Protein AF-S7VB89-F1 (afdb_monomer_lite)

Organism: NCBI:txid641524

Radius of gyration: 20.05 Å; chains: 1; bounding box: 31×52×56 Å

InterPro domains:
  IPR023214 HAD superfamily [G3DSA:3.40.50.1000] (1-75)
  IPR036412 HAD-like superfamily [SSF56784] (1-72)

Structure (mmCIF, N/CA/C/O backbone):
data_AF-S7VB89-F1
#
_entry.id   AF-S7VB89-F1
#
loop_
_atom_site.group_PDB
_atom_site.id
_atom_site.type_symbol
_atom_site.label_atom_id
_atom_site.label_alt_id
_atom_site.label_comp_id
_atom_site.label_asym_id
_atom_site.label_entity_id
_atom_site.label_seq_id
_atom_site.pdbx_PDB_ins_code
_atom_site.Cartn_x
_atom_site.Cartn_y
_atom_site.Cartn_z
_atom_site.occupancy
_atom_site.B_iso_or_equiv
_atom_site.auth_seq_id
_atom_site.auth_comp_id
_atom_site.auth_asym_id
_atom_site.auth_atom_id
_atom_site.pdbx_PDB_model_num
ATOM 1 N N . MET A 1 1 ? -5.819 -3.455 1.643 1.00 95.25 1 MET A N 1
ATOM 2 C CA . MET A 1 1 ? -4.815 -2.475 2.103 1.00 95.25 1 MET A CA 1
ATOM 3 C C . MET A 1 1 ? -3.825 -3.182 3.005 1.00 95.25 1 MET A C 1
ATOM 5 O O . MET A 1 1 ? -4.263 -3.979 3.825 1.00 95.25 1 MET A O 1
ATOM 9 N N . TRP A 1 2 ? -2.530 -2.893 2.862 1.00 95.31 2 TRP A N 1
ATOM 10 C CA . TRP A 1 2 ? -1.509 -3.329 3.814 1.00 95.31 2 TRP A CA 1
ATOM 11 C C . TRP A 1 2 ? -0.844 -2.101 4.440 1.00 95.31 2 TRP A C 1
ATOM 13 O O . TRP A 1 2 ? -0.384 -1.221 3.716 1.00 95.31 2 TRP A O 1
ATOM 23 N N . THR A 1 3 ? -0.849 -1.996 5.767 1.00 94.94 3 THR A N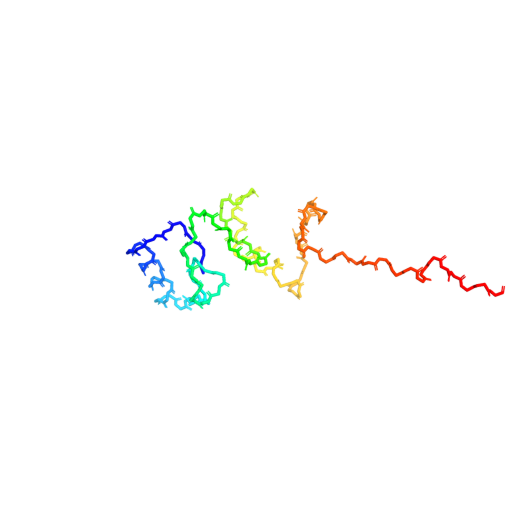 1
ATOM 24 C CA . THR A 1 3 ? -0.241 -0.885 6.501 1.00 94.94 3 THR A CA 1
ATOM 25 C C . THR A 1 3 ? 0.111 -1.290 7.931 1.00 94.94 3 THR A C 1
ATOM 27 O O . THR A 1 3 ? -0.574 -2.099 8.542 1.00 94.94 3 THR A O 1
ATOM 30 N N . TYR A 1 4 ? 1.135 -0.661 8.508 1.00 93.06 4 TYR A N 1
ATOM 31 C CA . TYR A 1 4 ? 1.465 -0.814 9.930 1.00 93.06 4 TYR A CA 1
ATOM 32 C C . TYR A 1 4 ? 0.491 -0.073 10.866 1.00 93.06 4 TYR A C 1
ATOM 34 O O . TYR A 1 4 ? 0.655 -0.119 12.081 1.00 93.06 4 TYR A O 1
ATOM 42 N N . ARG A 1 5 ? -0.465 0.696 10.321 1.00 95.00 5 ARG A N 1
ATOM 43 C CA . ARG A 1 5 ? -1.477 1.399 11.121 1.00 95.00 5 ARG A CA 1
ATOM 44 C C . ARG A 1 5 ? -2.426 0.393 11.763 1.00 95.00 5 ARG A C 1
ATOM 46 O O . ARG A 1 5 ? -2.830 -0.574 11.124 1.00 95.00 5 ARG A O 1
ATOM 53 N N . GLU A 1 6 ? -2.841 0.701 12.983 1.00 93.19 6 GLU A N 1
ATOM 54 C CA . GLU A 1 6 ? -3.793 -0.083 13.770 1.00 93.19 6 GLU A CA 1
ATOM 55 C C . GLU A 1 6 ? -4.781 0.853 14.485 1.00 93.19 6 GLU A C 1
ATOM 57 O O . GLU A 1 6 ? -4.557 2.068 14.564 1.00 93.19 6 GLU A O 1
ATOM 62 N N . GLY A 1 7 ? -5.886 0.294 14.986 1.00 95.12 7 GLY A N 1
ATOM 63 C CA . GLY A 1 7 ? -6.917 1.036 15.717 1.00 95.12 7 GLY A CA 1
ATOM 64 C C . GLY A 1 7 ? -7.471 2.232 14.933 1.00 95.12 7 GLY A C 1
ATOM 65 O O . GLY A 1 7 ? -7.701 2.147 13.727 1.00 95.12 7 GLY A O 1
ATOM 66 N N . SER A 1 8 ? -7.629 3.376 15.603 1.00 97.81 8 SER A N 1
ATOM 67 C CA . SER A 1 8 ? -8.217 4.583 15.002 1.00 97.81 8 SER A CA 1
ATOM 68 C C . SER A 1 8 ? -7.450 5.096 13.780 1.00 97.81 8 SER A C 1
ATOM 70 O O . SER A 1 8 ? -8.055 5.561 12.820 1.00 97.81 8 SER A O 1
ATOM 72 N N . LEU A 1 9 ? -6.120 4.960 13.756 1.00 98.19 9 LEU A N 1
ATOM 73 C CA . LEU A 1 9 ? -5.312 5.382 12.608 1.00 98.19 9 LEU A CA 1
ATOM 74 C C . LEU A 1 9 ? -5.573 4.529 11.366 1.00 98.19 9 LEU A C 1
ATOM 76 O O . LEU A 1 9 ? -5.420 5.021 10.244 1.00 98.19 9 LEU A O 1
ATOM 80 N N . LEU A 1 10 ? -5.905 3.252 11.565 1.00 97.38 10 LEU A N 1
ATOM 81 C CA . LEU A 1 10 ? -6.291 2.350 10.491 1.00 97.38 10 LEU A CA 1
ATOM 82 C C . LEU A 1 10 ? -7.693 2.692 9.988 1.00 97.38 10 LEU A C 1
ATOM 84 O O . LEU A 1 10 ? -7.882 2.840 8.782 1.00 97.38 10 LEU A O 1
ATOM 88 N N . GLU A 1 11 ? -8.643 2.880 10.904 1.00 97.81 11 GLU A N 1
ATOM 89 C CA . GLU A 1 11 ? -10.019 3.280 10.587 1.00 97.81 11 GLU A CA 1
ATOM 90 C C . GLU A 1 11 ? -10.063 4.593 9.797 1.00 97.81 11 GLU A C 1
ATOM 92 O O . GLU A 1 11 ? -10.755 4.685 8.783 1.00 97.81 11 GLU A O 1
ATOM 97 N N . ASP A 1 12 ? -9.276 5.588 10.209 1.00 98.50 12 ASP A N 1
ATOM 98 C CA . ASP A 1 12 ? -9.162 6.876 9.525 1.00 98.50 12 ASP A CA 1
ATOM 99 C C . ASP A 1 12 ? -8.602 6.725 8.107 1.00 98.50 12 ASP A C 1
ATOM 101 O O . ASP A 1 12 ? -9.107 7.347 7.172 1.00 98.50 12 ASP A O 1
ATOM 105 N N . ALA A 1 13 ? -7.590 5.870 7.923 1.00 98.31 13 ALA A N 1
ATOM 106 C CA . ALA A 1 13 ? -7.014 5.600 6.609 1.00 98.31 13 ALA A CA 1
ATOM 107 C C . ALA A 1 13 ? -8.013 4.886 5.681 1.00 98.31 13 ALA A C 1
ATOM 109 O O . ALA A 1 13 ? -8.171 5.283 4.526 1.00 98.31 13 ALA A O 1
ATOM 110 N N . VAL A 1 14 ? -8.724 3.871 6.187 1.00 98.06 14 VAL A N 1
ATOM 111 C CA . VAL A 1 14 ? -9.770 3.162 5.429 1.00 98.06 14 VAL A CA 1
ATOM 112 C C . VAL A 1 14 ? -10.898 4.116 5.044 1.00 98.06 14 VAL A C 1
ATOM 114 O O . VAL A 1 14 ? -11.338 4.114 3.890 1.00 98.06 14 VAL A O 1
ATOM 117 N N . ARG A 1 15 ? -11.350 4.954 5.984 1.00 98.56 15 ARG A N 1
ATOM 118 C CA . ARG A 1 15 ? -12.418 5.929 5.754 1.00 98.56 15 ARG A CA 1
ATOM 119 C C . ARG A 1 15 ? -12.020 6.954 4.701 1.00 98.56 15 ARG A C 1
ATOM 121 O O . ARG A 1 15 ? -12.773 7.141 3.753 1.00 98.56 15 ARG A O 1
ATOM 128 N N . PHE A 1 16 ? -10.821 7.527 4.803 1.00 98.50 16 PHE A N 1
ATOM 129 C CA . PHE A 1 16 ? -10.297 8.455 3.801 1.00 98.50 16 PHE A CA 1
ATOM 130 C C . PHE A 1 16 ? -10.296 7.838 2.394 1.00 98.50 16 PHE A C 1
ATOM 132 O O . PHE A 1 16 ? -10.777 8.459 1.448 1.00 98.50 16 PHE A O 1
ATOM 139 N N . CYS A 1 17 ? -9.800 6.606 2.239 1.00 98.44 17 CYS A N 1
ATOM 140 C CA . CYS A 1 17 ? -9.829 5.917 0.946 1.00 98.44 17 CYS A CA 1
ATOM 141 C C . CYS A 1 17 ? -11.263 5.705 0.446 1.00 98.44 17 CYS A C 1
ATOM 143 O O . CYS A 1 17 ? -11.551 5.986 -0.716 1.00 98.44 17 CYS A O 1
ATOM 145 N N . THR A 1 18 ? -12.167 5.282 1.330 1.00 98.25 18 THR A N 1
ATOM 146 C CA . THR A 1 18 ? -13.572 5.015 0.991 1.00 98.25 18 THR A CA 1
ATOM 147 C C . THR A 1 18 ? -14.301 6.282 0.540 1.00 98.25 18 THR A C 1
ATOM 149 O O . THR A 1 18 ? -14.984 6.263 -0.481 1.00 98.25 18 THR A O 1
ATOM 152 N N . GLU A 1 19 ? -14.110 7.402 1.241 1.00 98.44 19 GLU A N 1
ATOM 153 C CA . GLU A 1 19 ? -14.665 8.719 0.882 1.00 98.44 19 GLU A CA 1
ATOM 154 C C . GLU A 1 19 ? -14.159 9.218 -0.481 1.00 98.44 19 GLU A C 1
ATOM 156 O O . GLU A 1 19 ? -14.855 9.963 -1.167 1.00 98.44 19 GLU A O 1
ATOM 161 N N . ASN A 1 20 ? -12.978 8.759 -0.906 1.00 98.38 20 ASN A N 1
ATOM 162 C CA . ASN A 1 20 ? -12.392 9.039 -2.217 1.00 98.38 20 ASN A CA 1
ATOM 163 C C . ASN A 1 20 ? -12.677 7.936 -3.258 1.00 98.38 20 ASN A C 1
ATOM 165 O O . ASN A 1 20 ? -12.041 7.896 -4.310 1.00 98.38 20 ASN A O 1
ATOM 169 N N . GLY A 1 21 ? -13.630 7.037 -2.989 1.00 98.31 21 GLY A N 1
ATOM 170 C CA . GLY A 1 21 ? -14.080 6.013 -3.937 1.00 98.31 21 GLY A CA 1
ATOM 171 C C . GLY A 1 21 ? -13.187 4.772 -4.032 1.00 98.31 21 GLY A C 1
ATOM 172 O O . GLY A 1 21 ? -13.341 3.987 -4.965 1.00 98.31 21 GLY A O 1
ATOM 173 N N . VAL A 1 22 ? -12.266 4.568 -3.086 1.00 97.88 22 VAL A N 1
ATOM 174 C CA . VAL A 1 22 ? -11.378 3.400 -3.032 1.00 97.88 22 VAL A CA 1
ATOM 175 C C . VAL A 1 22 ? -11.774 2.491 -1.873 1.00 97.88 22 VAL A C 1
ATOM 177 O O . VAL A 1 22 ? -11.556 2.810 -0.706 1.00 97.88 22 VAL A O 1
ATOM 180 N N . THR A 1 23 ? -12.308 1.315 -2.198 1.00 97.62 23 THR A N 1
ATOM 181 C CA . THR A 1 23 ? -12.654 0.267 -1.228 1.00 97.62 23 THR A CA 1
ATOM 182 C C . THR A 1 23 ? -11.723 -0.931 -1.368 1.00 97.62 23 THR A C 1
ATOM 184 O O . THR A 1 23 ? -11.424 -1.362 -2.482 1.00 97.62 23 THR A O 1
ATOM 187 N N . PHE A 1 24 ? -11.283 -1.501 -0.247 1.00 97.38 24 PHE A N 1
ATOM 188 C CA . PHE A 1 24 ? -10.363 -2.638 -0.238 1.00 97.38 24 PHE A CA 1
ATOM 189 C C . PHE A 1 24 ? -11.093 -3.959 -0.000 1.00 97.38 24 PHE A C 1
ATOM 191 O O . PHE A 1 24 ? -12.023 -4.012 0.794 1.00 97.38 24 PHE A O 1
ATOM 198 N N . PHE A 1 25 ? -10.609 -5.032 -0.635 1.00 97.38 25 PHE A N 1
ATOM 199 C CA . PHE A 1 25 ? -11.094 -6.395 -0.398 1.00 97.38 25 PHE A CA 1
ATOM 200 C C . PHE A 1 25 ? -10.907 -6.830 1.063 1.00 97.38 25 PHE A C 1
ATOM 202 O O . PHE A 1 25 ? -11.851 -7.287 1.690 1.00 97.38 25 PHE A O 1
ATOM 209 N N . ALA A 1 26 ? -9.703 -6.636 1.607 1.00 96.19 26 ALA A N 1
ATOM 210 C CA . ALA A 1 26 ? -9.359 -6.888 3.004 1.00 96.19 26 ALA A CA 1
ATOM 211 C C . ALA A 1 26 ? -8.331 -5.846 3.491 1.00 96.19 26 ALA A C 1
ATOM 213 O O . ALA A 1 26 ? -7.660 -5.192 2.675 1.00 96.19 26 ALA A O 1
ATOM 214 N N . VAL A 1 27 ? -8.210 -5.654 4.807 1.00 95.56 27 VAL A N 1
ATOM 215 C CA . VAL A 1 27 ? -7.321 -4.659 5.433 1.00 95.56 27 VAL A CA 1
ATOM 216 C C . VAL A 1 27 ? -6.453 -5.350 6.478 1.00 95.56 27 VAL A C 1
ATOM 218 O O . VAL A 1 27 ? -6.984 -5.867 7.447 1.00 95.56 27 VAL A O 1
ATOM 221 N N . ASN A 1 28 ? -5.130 -5.351 6.281 1.00 93.81 28 ASN A N 1
ATOM 222 C CA . ASN A 1 28 ? -4.167 -6.077 7.126 1.00 93.81 28 ASN A CA 1
ATOM 223 C C . ASN A 1 28 ? -4.500 -7.575 7.297 1.00 93.81 28 ASN A C 1
ATOM 225 O O . ASN A 1 28 ? -4.137 -8.198 8.288 1.00 93.81 28 ASN A O 1
ATOM 229 N N . GLU A 1 29 ? -5.157 -8.143 6.289 1.00 93.19 29 GLU A N 1
ATOM 230 C CA . GLU A 1 29 ? -5.618 -9.525 6.223 1.00 93.19 29 GLU A CA 1
ATOM 231 C C . GLU A 1 29 ? -5.416 -10.037 4.789 1.00 93.19 29 GLU A C 1
ATOM 233 O O . GLU A 1 29 ? -5.515 -9.279 3.817 1.00 93.19 29 GLU A O 1
ATOM 238 N N . SER A 1 30 ? -5.131 -11.327 4.650 1.00 92.25 30 SER A N 1
ATOM 239 C CA . SER A 1 30 ? -4.975 -12.030 3.372 1.00 92.25 30 SER A CA 1
ATOM 240 C C . SER A 1 30 ? -6.332 -12.328 2.725 1.00 92.25 30 SER A C 1
ATOM 242 O O . SER A 1 30 ? -6.427 -12.463 1.507 1.00 92.25 30 SER A O 1
ATOM 244 N N . TYR A 1 31 ? -7.390 -12.427 3.533 1.00 93.38 31 TYR A N 1
ATOM 245 C CA . TYR A 1 31 ? -8.783 -12.582 3.118 1.00 93.38 31 TYR A CA 1
ATOM 246 C C . TYR A 1 31 ? -9.713 -11.984 4.190 1.00 93.38 31 TYR A C 1
ATOM 248 O O . TYR A 1 31 ? -9.307 -11.923 5.346 1.00 93.38 31 TYR A O 1
ATOM 256 N N . PRO A 1 32 ? -10.948 -11.565 3.849 1.00 94.69 32 PRO A N 1
ATOM 257 C CA . PRO A 1 32 ? -11.856 -10.937 4.804 1.00 94.69 32 PRO A CA 1
ATOM 258 C C . PRO A 1 32 ? -12.159 -11.850 5.993 1.00 94.69 32 PRO A C 1
ATOM 260 O O . PRO A 1 32 ? -12.656 -12.964 5.808 1.00 94.69 32 PRO A O 1
ATOM 263 N N . GLY A 1 33 ? -11.895 -11.367 7.205 1.00 90.00 33 GLY A N 1
ATOM 264 C CA . GLY A 1 33 ? -12.127 -12.117 8.437 1.00 90.00 33 GLY A CA 1
ATOM 265 C C . GLY A 1 33 ? -11.034 -13.140 8.754 1.00 90.00 33 GLY A C 1
ATOM 266 O O . GLY A 1 33 ? -11.299 -14.104 9.475 1.00 90.00 33 GLY A O 1
ATOM 267 N N . GLU A 1 34 ? -9.822 -12.975 8.211 1.00 89.69 34 GLU A N 1
ATOM 268 C CA . GLU A 1 34 ? -8.655 -13.747 8.652 1.00 89.69 34 GLU A CA 1
ATOM 269 C C . GLU A 1 34 ? -8.425 -13.525 10.157 1.00 89.69 34 GLU A C 1
ATOM 271 O O . GLU A 1 34 ? -8.314 -12.394 10.625 1.00 89.69 34 GLU A O 1
ATOM 276 N N . ASN A 1 35 ? -8.359 -14.614 10.937 1.00 81.25 35 ASN A N 1
ATOM 277 C CA . ASN A 1 35 ? -8.046 -14.507 12.359 1.00 81.25 35 ASN A CA 1
ATOM 278 C C . ASN A 1 35 ? -6.569 -14.113 12.524 1.00 81.25 35 ASN A C 1
ATOM 280 O O . ASN A 1 35 ? -5.667 -14.859 12.136 1.00 81.25 35 ASN A O 1
ATOM 284 N N . ASN A 1 36 ? -6.345 -12.949 13.130 1.00 69.38 36 ASN A N 1
ATOM 285 C CA . ASN A 1 36 ? -5.030 -12.360 13.351 1.00 69.38 36 ASN A CA 1
ATOM 286 C C . ASN A 1 36 ? -4.437 -12.661 14.742 1.00 69.38 36 ASN A C 1
ATOM 288 O O . ASN A 1 36 ? -3.442 -12.047 15.115 1.00 69.38 36 ASN A O 1
ATOM 292 N N . GLU A 1 37 ? -4.968 -13.638 15.490 1.00 69.81 37 GLU A N 1
ATOM 293 C CA . GLU A 1 37 ? -4.439 -14.136 16.783 1.00 69.81 37 GLU A CA 1
ATOM 294 C C . GLU A 1 37 ? -3.073 -14.862 16.683 1.00 69.81 37 GLU A C 1
ATOM 296 O O . GLU A 1 37 ? -2.735 -15.741 17.476 1.00 69.81 37 GLU A O 1
ATOM 301 N N . SER A 1 38 ? -2.255 -14.518 15.694 1.00 65.00 38 SER A N 1
ATOM 302 C CA . SER A 1 38 ? -0.906 -15.047 15.541 1.00 65.00 38 SER A CA 1
ATOM 303 C C . SER A 1 38 ? 0.043 -14.356 16.520 1.00 65.00 38 SER A C 1
ATOM 305 O O . SER A 1 38 ? 0.227 -13.145 16.460 1.00 65.00 38 SER A O 1
ATOM 307 N N . GLU A 1 39 ? 0.724 -15.138 17.361 1.00 65.94 39 GLU A N 1
ATOM 308 C CA . GLU A 1 39 ? 1.796 -14.665 18.259 1.00 65.94 39 GLU A CA 1
ATOM 309 C C . GLU A 1 39 ? 3.008 -14.095 17.487 1.00 65.94 39 GLU A C 1
ATOM 311 O O . GLU A 1 39 ? 3.849 -13.391 18.046 1.00 65.94 39 GLU A O 1
ATOM 316 N N . TYR A 1 40 ? 3.088 -14.362 16.179 1.00 64.94 40 TYR A N 1
ATOM 317 C CA . TYR A 1 40 ? 4.184 -13.936 15.314 1.00 64.94 40 TYR A CA 1
ATOM 318 C C . TYR A 1 40 ? 3.728 -12.960 14.222 1.00 64.94 40 TYR A C 1
ATOM 320 O O . TYR A 1 40 ? 2.647 -13.141 13.648 1.00 64.94 40 TYR A O 1
ATOM 328 N N . PRO A 1 41 ? 4.571 -11.974 13.854 1.00 67.94 41 PRO A N 1
ATOM 329 C CA . PRO A 1 41 ? 4.305 -11.111 12.713 1.00 67.94 41 PRO A CA 1
ATOM 330 C C . PRO A 1 41 ? 4.247 -11.951 11.433 1.00 67.94 41 PRO A C 1
ATOM 332 O O . PRO A 1 41 ? 5.193 -12.668 11.098 1.00 67.94 41 PRO A O 1
ATOM 335 N N . ARG A 1 42 ? 3.128 -11.858 10.710 1.00 83.31 42 ARG A N 1
ATOM 336 C CA . ARG A 1 42 ? 2.897 -12.585 9.456 1.00 83.31 42 ARG A CA 1
ATOM 337 C C . ARG A 1 42 ? 2.910 -11.629 8.269 1.00 83.31 42 ARG A C 1
ATOM 339 O O . ARG A 1 42 ? 2.375 -10.527 8.333 1.00 83.31 42 ARG A O 1
ATOM 3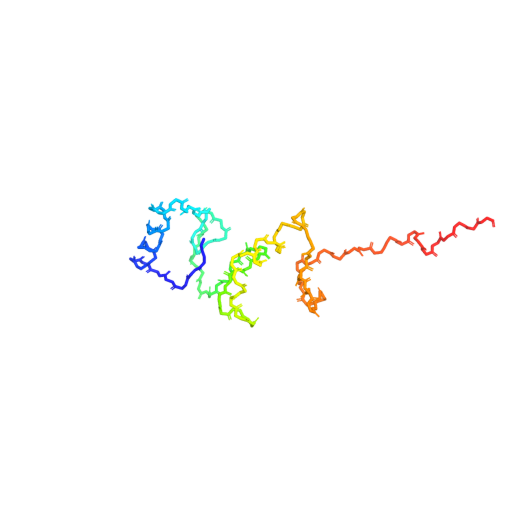46 N N . LYS A 1 43 ? 3.522 -12.061 7.168 1.00 88.94 43 LYS A N 1
ATOM 347 C CA . LYS A 1 43 ? 3.419 -11.381 5.873 1.00 88.94 43 LYS A CA 1
ATOM 348 C C . LYS A 1 43 ? 2.108 -11.799 5.205 1.00 88.94 43 LYS A C 1
ATOM 350 O O . LYS A 1 43 ? 1.764 -12.978 5.251 1.00 88.94 43 LYS A O 1
ATOM 355 N N . LEU A 1 44 ? 1.411 -10.857 4.569 1.00 91.00 44 LEU A N 1
ATOM 356 C CA . LEU A 1 44 ? 0.184 -11.158 3.827 1.00 91.00 44 LEU A CA 1
ATOM 357 C C . LEU A 1 44 ? 0.457 -12.104 2.655 1.00 91.00 44 LEU A C 1
ATOM 359 O O . LEU A 1 44 ? 1.488 -11.996 1.984 1.00 91.00 44 LEU A O 1
ATOM 363 N N . ASN A 1 45 ? -0.491 -13.000 2.390 1.00 91.88 45 ASN A N 1
ATOM 364 C CA . ASN A 1 45 ? -0.447 -13.872 1.224 1.00 91.88 45 ASN A CA 1
ATOM 365 C C . ASN A 1 45 ? -1.078 -13.168 0.012 1.00 91.88 45 ASN A C 1
ATOM 367 O O . ASN A 1 45 ? -2.284 -13.252 -0.199 1.00 91.88 45 ASN A O 1
ATOM 371 N N . VAL A 1 46 ? -0.261 -12.440 -0.752 1.00 91.44 46 VAL A N 1
ATOM 372 C CA . VAL A 1 46 ? -0.666 -11.701 -1.960 1.00 91.44 46 VAL A CA 1
ATOM 373 C C . VAL A 1 46 ? 0.335 -11.932 -3.091 1.00 91.44 46 VAL A C 1
ATOM 375 O O . VAL A 1 46 ? 1.516 -12.184 -2.836 1.00 91.44 46 VAL A O 1
ATOM 378 N N . ASP A 1 47 ? -0.112 -11.794 -4.339 1.00 89.81 47 ASP A N 1
ATOM 379 C CA . ASP A 1 47 ? 0.755 -11.962 -5.511 1.00 89.81 47 ASP A CA 1
ATOM 380 C C . ASP A 1 47 ? 1.782 -10.828 -5.649 1.00 89.81 47 ASP A C 1
ATOM 382 O O . ASP A 1 47 ? 2.936 -11.066 -6.011 1.00 89.81 47 ASP A O 1
ATOM 386 N N . VAL A 1 48 ? 1.372 -9.590 -5.341 1.00 90.50 48 VAL A N 1
ATOM 387 C C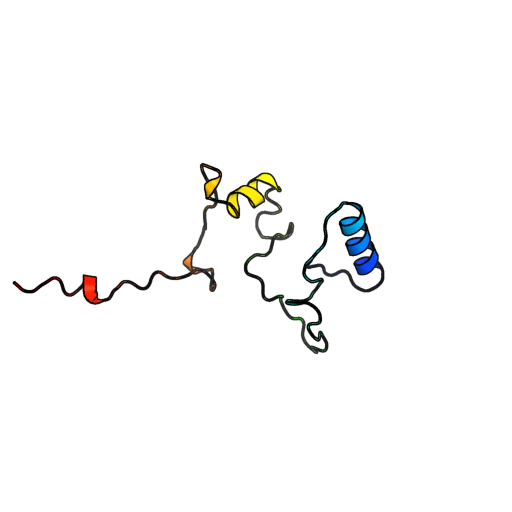A . VAL A 1 48 ? 2.185 -8.379 -5.528 1.00 90.50 48 VAL A CA 1
ATOM 388 C C . VAL A 1 48 ? 2.061 -7.435 -4.332 1.00 90.50 48 VAL A C 1
ATOM 390 O O . VAL A 1 48 ? 0.973 -7.203 -3.810 1.00 90.50 48 VAL A O 1
ATOM 393 N N . PHE A 1 49 ? 3.191 -6.841 -3.939 1.00 92.62 49 PHE A N 1
ATOM 394 C CA . PHE A 1 49 ? 3.261 -5.726 -2.992 1.00 92.62 49 PHE A CA 1
ATOM 395 C C . PHE A 1 49 ? 3.601 -4.431 -3.739 1.00 92.62 49 PHE A C 1
ATOM 397 O O . PHE A 1 49 ? 4.669 -4.333 -4.344 1.00 92.62 49 PHE A O 1
ATOM 404 N N . ILE A 1 50 ? 2.716 -3.435 -3.664 1.00 93.62 50 ILE A N 1
ATOM 405 C CA . ILE A 1 50 ? 2.964 -2.069 -4.149 1.00 93.62 50 ILE A CA 1
ATOM 406 C C . ILE A 1 50 ? 3.254 -1.208 -2.917 1.00 93.62 50 ILE A C 1
ATOM 408 O O . ILE A 1 50 ? 2.346 -0.934 -2.136 1.00 93.62 50 ILE A O 1
ATOM 412 N N . ASP A 1 51 ? 4.518 -0.833 -2.723 1.00 93.56 51 ASP A N 1
ATOM 413 C CA . ASP A 1 51 ? 5.006 -0.156 -1.516 1.00 93.56 51 ASP A CA 1
ATOM 414 C C . ASP A 1 51 ? 6.105 0.848 -1.897 1.00 93.56 51 ASP A C 1
ATOM 416 O O . ASP A 1 51 ? 6.993 0.532 -2.697 1.00 93.56 51 ASP A O 1
ATOM 420 N N . ASP A 1 52 ? 6.045 2.061 -1.350 1.00 92.56 52 ASP A N 1
ATOM 421 C CA . ASP A 1 52 ? 7.011 3.130 -1.609 1.00 92.56 52 ASP A CA 1
ATOM 422 C C . ASP A 1 52 ? 8.374 2.888 -0.949 1.00 92.56 52 ASP A C 1
ATOM 424 O O . ASP A 1 52 ? 9.372 3.489 -1.352 1.00 92.56 52 ASP A O 1
ATOM 428 N N . ARG A 1 53 ? 8.437 1.968 0.018 1.00 92.00 53 ARG A N 1
ATOM 429 C CA . ARG A 1 53 ? 9.659 1.542 0.709 1.00 92.00 53 ARG A CA 1
ATOM 430 C C . ARG A 1 53 ? 10.350 0.346 0.062 1.00 92.00 53 ARG A C 1
ATOM 432 O O . ARG A 1 53 ? 11.379 -0.104 0.571 1.00 92.00 53 ARG A O 1
ATOM 439 N N . ASN A 1 54 ? 9.824 -0.180 -1.044 1.00 90.38 54 ASN A N 1
ATOM 440 C CA . ASN A 1 54 ? 10.519 -1.210 -1.812 1.00 90.38 54 ASN A CA 1
ATOM 441 C C . ASN A 1 54 ? 11.884 -0.702 -2.311 1.00 90.38 54 ASN A C 1
ATOM 443 O O . ASN A 1 54 ? 12.084 0.492 -2.543 1.00 90.38 54 ASN A O 1
ATOM 447 N N . ILE A 1 55 ? 12.844 -1.616 -2.505 1.00 86.31 55 ILE A N 1
ATOM 448 C CA . ILE A 1 55 ? 14.162 -1.271 -3.062 1.00 86.31 55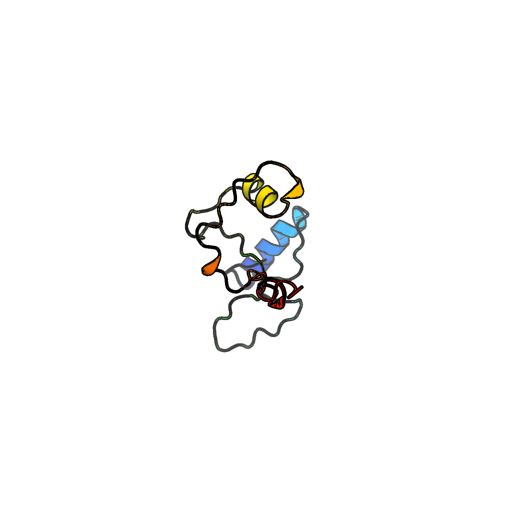 ILE A CA 1
ATOM 449 C C . ILE A 1 55 ? 13.962 -0.632 -4.442 1.00 86.31 55 ILE A C 1
ATOM 451 O O . ILE A 1 55 ? 13.432 -1.266 -5.350 1.00 86.31 55 ILE A O 1
ATOM 455 N N . GLY A 1 56 ? 14.418 0.614 -4.597 1.00 85.56 56 GLY A N 1
ATOM 456 C CA . GLY A 1 56 ? 14.192 1.425 -5.800 1.00 85.56 56 GLY A CA 1
ATOM 457 C C . GLY A 1 56 ? 13.107 2.498 -5.652 1.00 85.56 56 GLY A C 1
ATOM 458 O O . GLY A 1 56 ? 12.992 3.338 -6.538 1.00 85.56 56 GLY A O 1
ATOM 459 N N . GLY A 1 57 ? 12.384 2.525 -4.528 1.00 89.00 57 GLY A N 1
ATOM 460 C CA . GLY A 1 57 ? 11.352 3.517 -4.228 1.00 89.00 57 GLY A CA 1
ATOM 461 C C . GLY A 1 57 ? 10.052 3.314 -5.010 1.00 89.00 57 GLY A C 1
ATOM 462 O O . GLY A 1 57 ? 9.879 2.339 -5.745 1.00 89.00 57 GLY A O 1
ATOM 463 N N . PHE A 1 58 ? 9.121 4.259 -4.856 1.00 91.19 58 PHE A N 1
ATOM 464 C CA . PHE A 1 58 ? 7.860 4.250 -5.595 1.00 91.19 58 PHE A CA 1
ATOM 465 C C . PHE A 1 58 ? 8.051 4.700 -7.048 1.00 91.19 58 PHE A C 1
ATOM 467 O O . PHE A 1 58 ? 8.457 5.829 -7.314 1.00 91.19 58 PHE A O 1
ATOM 474 N N . LEU A 1 59 ? 7.690 3.834 -7.993 1.00 87.44 59 LEU A N 1
ATOM 475 C CA . LEU A 1 59 ? 7.859 4.064 -9.435 1.00 87.44 59 LEU A CA 1
ATOM 476 C C . LEU A 1 59 ? 6.793 4.988 -10.058 1.00 87.44 59 LEU A C 1
ATOM 478 O O . LEU A 1 59 ? 6.875 5.299 -11.247 1.00 87.44 59 LEU A O 1
ATOM 482 N N . GLY A 1 60 ? 5.788 5.402 -9.280 1.00 90.00 60 GLY A N 1
ATOM 483 C CA . GLY A 1 60 ? 4.619 6.133 -9.768 1.00 90.00 60 GLY A CA 1
ATOM 484 C C . GLY A 1 60 ? 3.505 5.215 -10.288 1.00 90.00 60 GLY A C 1
ATOM 485 O O . GLY A 1 60 ? 3.748 4.094 -10.735 1.00 90.00 60 GLY A O 1
ATOM 486 N N . TRP A 1 61 ? 2.261 5.700 -10.225 1.00 89.56 61 TRP A N 1
ATOM 487 C CA . TRP A 1 61 ? 1.072 4.906 -10.563 1.00 89.56 61 TRP A CA 1
ATOM 488 C C . TRP A 1 61 ? 0.994 4.487 -12.033 1.00 89.56 61 TRP A C 1
ATOM 490 O O . TRP A 1 61 ? 0.539 3.383 -12.305 1.00 89.56 61 TRP A O 1
ATOM 500 N N . GLU A 1 62 ? 1.462 5.319 -12.967 1.00 87.75 62 GLU A N 1
ATOM 501 C CA . GLU A 1 62 ? 1.487 4.986 -14.400 1.00 87.75 62 GLU A CA 1
ATOM 502 C C . GLU A 1 62 ? 2.354 3.750 -14.670 1.00 87.75 62 GLU A C 1
ATOM 504 O O . GLU A 1 62 ? 1.885 2.773 -15.255 1.00 87.75 62 GLU A O 1
ATOM 509 N N . SER A 1 63 ? 3.588 3.754 -14.157 1.00 85.38 63 SER A N 1
ATOM 510 C CA . SER A 1 63 ? 4.508 2.621 -14.258 1.00 85.38 63 SER A CA 1
ATOM 511 C C . SER A 1 63 ? 3.910 1.368 -13.618 1.00 85.38 63 SER A C 1
ATOM 513 O O . SER A 1 63 ? 3.951 0.290 -14.203 1.00 85.38 63 SER A O 1
ATOM 515 N N . VAL A 1 64 ? 3.318 1.498 -12.422 1.00 88.12 64 VAL A N 1
ATOM 516 C CA . VAL A 1 64 ? 2.646 0.382 -11.732 1.00 88.12 64 VAL A CA 1
ATOM 517 C C . VAL A 1 64 ? 1.502 -0.186 -12.567 1.00 88.12 64 VAL A C 1
ATOM 519 O O . VAL A 1 64 ? 1.400 -1.402 -12.706 1.00 88.12 64 VAL A O 1
ATOM 522 N N . TRP A 1 65 ? 0.676 0.672 -13.162 1.00 87.88 65 TRP A N 1
ATOM 523 C CA . TRP A 1 65 ? -0.442 0.259 -14.003 1.00 87.88 65 TRP A CA 1
ATOM 524 C C . TRP A 1 65 ? 0.017 -0.545 -15.223 1.00 87.88 65 TRP A C 1
ATOM 526 O O . TRP A 1 65 ? -0.502 -1.637 -15.453 1.00 87.88 65 TRP A O 1
ATOM 536 N N . GLN A 1 66 ? 1.019 -0.047 -15.953 1.00 83.12 66 GLN A N 1
ATOM 537 C CA . GLN A 1 66 ? 1.591 -0.723 -17.124 1.00 83.12 66 GLN A CA 1
ATOM 538 C C . GLN A 1 66 ? 2.230 -2.072 -16.766 1.00 83.12 66 GLN A C 1
ATOM 540 O O . GLN A 1 66 ? 2.120 -3.028 -17.527 1.00 83.12 66 GLN A O 1
ATOM 545 N N . MET A 1 67 ? 2.869 -2.178 -15.593 1.00 81.00 67 MET A N 1
ATOM 546 C CA . MET A 1 67 ? 3.444 -3.445 -15.121 1.00 81.00 67 MET A CA 1
ATOM 547 C C . MET A 1 67 ? 2.382 -4.513 -14.844 1.00 81.00 67 MET A C 1
ATOM 549 O O . MET A 1 67 ? 2.655 -5.697 -15.028 1.00 81.00 67 MET A O 1
ATOM 553 N N . LEU A 1 68 ? 1.195 -4.106 -14.391 1.00 84.38 68 LEU A N 1
ATOM 554 C CA . LEU A 1 68 ? 0.086 -5.015 -14.099 1.00 84.38 68 LEU A CA 1
ATOM 555 C C . LEU A 1 68 ? -0.770 -5.340 -15.338 1.00 84.38 68 LEU A C 1
ATOM 557 O O . LEU A 1 68 ? -1.432 -6.373 -15.335 1.00 84.38 68 LEU A O 1
ATOM 561 N N . HIS A 1 69 ? -0.734 -4.496 -16.378 1.00 81.75 69 HIS A N 1
ATOM 562 C CA . HIS A 1 69 ? -1.555 -4.605 -17.595 1.00 81.75 69 HIS A CA 1
ATOM 563 C C . HIS A 1 69 ? -0.681 -4.574 -18.866 1.00 81.75 69 HIS A C 1
ATOM 565 O O . HIS A 1 69 ? -0.629 -3.557 -19.569 1.00 81.75 69 HIS A O 1
ATOM 571 N N . PRO A 1 70 ? 0.037 -5.671 -19.173 1.00 64.38 70 PRO A N 1
ATOM 572 C CA . PRO A 1 70 ? 1.001 -5.729 -20.276 1.00 64.38 70 PRO A CA 1
ATOM 573 C C . PRO A 1 70 ? 0.371 -5.561 -21.669 1.00 64.38 70 PRO A C 1
ATOM 575 O O . PRO A 1 70 ? 1.066 -5.235 -22.626 1.00 64.38 70 PRO A O 1
ATOM 578 N N . GLU A 1 71 ? -0.943 -5.735 -21.805 1.00 69.06 71 GLU A N 1
ATOM 579 C CA . GLU A 1 71 ? -1.705 -5.446 -23.024 1.00 69.06 71 GLU A CA 1
ATOM 580 C C . GLU A 1 71 ? -1.726 -3.953 -23.428 1.00 69.06 71 GLU A C 1
ATOM 582 O O . GLU A 1 71 ? -2.160 -3.629 -24.533 1.00 69.06 71 GLU A O 1
ATOM 587 N N . GLY A 1 72 ? -1.255 -3.043 -22.563 1.00 58.34 72 GLY A N 1
ATOM 588 C CA . GLY A 1 72 ? -1.298 -1.588 -22.757 1.00 58.34 72 GLY A CA 1
ATOM 589 C C . GLY A 1 72 ? -0.170 -0.945 -23.584 1.00 58.34 72 GLY A C 1
ATOM 590 O O . GLY A 1 72 ? -0.227 0.266 -23.793 1.00 58.34 72 GLY A O 1
ATOM 591 N N . GLY A 1 73 ? 0.836 -1.690 -24.060 1.00 64.19 73 GLY A N 1
ATOM 592 C CA . GLY A 1 73 ? 1.937 -1.159 -24.887 1.00 64.19 73 GLY A CA 1
ATOM 593 C C . GLY A 1 73 ? 3.341 -1.525 -24.393 1.00 64.19 73 GLY A C 1
ATOM 594 O O . GLY A 1 73 ? 3.494 -2.392 -23.533 1.00 64.19 73 GLY A O 1
ATOM 595 N N . ASP A 1 74 ? 4.371 -0.885 -24.969 1.00 50.03 74 ASP A N 1
ATOM 596 C CA . ASP A 1 74 ? 5.771 -1.230 -24.697 1.00 50.03 74 ASP A CA 1
ATOM 597 C C . ASP A 1 74 ? 6.166 -0.973 -23.240 1.00 50.03 74 ASP A C 1
ATOM 599 O O . ASP A 1 74 ? 5.953 0.082 -22.645 1.00 50.03 74 ASP A O 1
ATOM 603 N N . PHE A 1 75 ? 6.771 -2.010 -22.689 1.00 51.84 75 PHE A N 1
ATOM 604 C CA . PHE A 1 75 ? 6.902 -2.287 -21.277 1.00 51.84 75 PHE A CA 1
ATOM 605 C C . PHE A 1 75 ? 8.353 -2.114 -20.821 1.00 51.84 75 PHE A C 1
ATOM 607 O O . PHE A 1 75 ? 9.284 -2.604 -21.460 1.00 51.84 75 PHE A O 1
ATOM 614 N N . HIS A 1 76 ? 8.549 -1.493 -19.657 1.00 51.16 76 HIS A N 1
ATOM 615 C CA . HIS A 1 76 ? 9.849 -1.399 -18.982 1.00 51.16 76 HIS A CA 1
ATOM 616 C C . HIS A 1 76 ? 9.911 -2.218 -17.685 1.00 51.16 76 HIS A C 1
ATOM 618 O O . HIS A 1 76 ? 10.707 -1.904 -16.800 1.00 51.16 76 HIS A O 1
ATOM 624 N N . HIS A 1 77 ? 9.129 -3.291 -17.530 1.00 54.88 77 HIS A N 1
ATOM 625 C CA . HIS A 1 77 ? 9.384 -4.202 -16.416 1.00 54.88 77 HIS A CA 1
ATOM 626 C C . HIS A 1 77 ? 10.560 -5.123 -16.746 1.00 54.88 77 HIS A C 1
ATOM 628 O O . HIS A 1 77 ? 10.460 -6.236 -17.254 1.00 54.88 77 HIS A O 1
ATOM 634 N N . GLN A 1 78 ? 11.747 -4.645 -16.401 1.00 52.75 78 GLN A N 1
ATOM 635 C CA . GLN A 1 78 ? 12.872 -5.542 -16.224 1.00 52.75 78 GLN A CA 1
ATOM 636 C C . GLN A 1 78 ? 12.668 -6.281 -14.898 1.00 52.75 78 GLN A C 1
ATOM 638 O O . GLN A 1 78 ? 12.967 -5.748 -13.828 1.00 52.75 78 GLN A O 1
ATOM 643 N N . LEU A 1 79 ? 12.178 -7.527 -14.954 1.00 54.69 79 LEU A N 1
ATOM 644 C CA . LEU A 1 79 ? 12.548 -8.529 -13.951 1.00 54.69 79 LEU A CA 1
ATOM 645 C C . LEU A 1 79 ? 14.072 -8.588 -13.979 1.00 54.69 79 LEU A C 1
ATOM 647 O O . LEU A 1 79 ? 14.661 -9.229 -14.843 1.00 54.69 79 LEU A O 1
ATOM 651 N N . LYS A 1 80 ? 14.723 -7.873 -13.059 1.00 58.47 80 LYS A N 1
ATOM 652 C CA . LYS A 1 80 ? 16.186 -7.908 -12.965 1.00 58.47 80 LYS A CA 1
ATOM 653 C C . LYS A 1 80 ? 16.681 -9.310 -12.606 1.00 58.47 80 LYS A C 1
ATOM 655 O O . LYS A 1 80 ? 17.813 -9.645 -12.932 1.00 58.47 80 LYS A O 1
ATOM 660 N N . ASN A 1 81 ? 15.843 -10.114 -11.945 1.00 65.44 81 ASN A N 1
ATOM 661 C CA . ASN A 1 81 ? 16.150 -11.493 -11.593 1.00 65.44 81 ASN A CA 1
ATOM 662 C C . ASN A 1 81 ? 14.865 -12.326 -11.431 1.00 65.44 81 ASN A C 1
ATOM 664 O O . ASN A 1 81 ? 14.289 -12.375 -10.346 1.00 65.44 81 ASN A O 1
ATOM 668 N N . SER A 1 82 ? 14.404 -12.972 -12.502 1.00 66.75 82 SER A N 1
ATOM 669 C CA . SER A 1 82 ? 13.221 -13.843 -12.461 1.00 66.75 82 SER A CA 1
ATOM 670 C C . SER A 1 82 ? 13.400 -15.111 -11.635 1.00 66.75 82 SER A C 1
ATOM 672 O O . SER A 1 82 ? 12.423 -15.616 -11.089 1.00 66.75 82 SER A O 1
ATOM 674 N N . GLU A 1 83 ? 14.634 -15.577 -11.462 1.00 66.38 83 GLU A N 1
ATOM 675 C CA . GLU A 1 83 ? 14.950 -16.755 -10.651 1.00 66.38 83 GLU A CA 1
ATOM 676 C C . GLU A 1 83 ? 14.791 -16.491 -9.143 1.00 66.38 83 GLU A C 1
ATOM 678 O O . GLU A 1 83 ? 14.584 -17.422 -8.370 1.00 66.38 83 GLU A O 1
ATOM 683 N N . ALA A 1 84 ? 14.829 -15.226 -8.710 1.00 65.31 84 ALA A N 1
ATOM 684 C CA . ALA A 1 84 ? 14.656 -14.840 -7.307 1.00 65.31 84 ALA A CA 1
ATOM 685 C C . ALA A 1 84 ? 13.183 -14.757 -6.846 1.00 65.31 84 ALA A C 1
ATOM 687 O O . ALA A 1 84 ? 12.925 -14.529 -5.663 1.00 65.31 84 ALA A O 1
ATOM 688 N N . HIS A 1 85 ? 12.207 -14.930 -7.747 1.00 61.25 85 HIS A N 1
ATOM 689 C CA . HIS A 1 85 ? 10.780 -14.837 -7.428 1.00 61.25 85 HIS A CA 1
ATOM 690 C C . HIS A 1 85 ? 10.130 -16.226 -7.333 1.00 61.25 85 HIS A C 1
ATOM 692 O O . HIS A 1 85 ? 9.797 -16.839 -8.344 1.00 61.25 85 HIS A O 1
ATOM 698 N N . PHE A 1 86 ? 9.865 -16.692 -6.108 1.00 60.50 86 PHE A N 1
ATOM 699 C CA . PHE A 1 86 ? 9.259 -18.010 -5.843 1.00 60.50 86 PHE A CA 1
ATOM 700 C C . PHE A 1 86 ? 7.872 -18.225 -6.479 1.00 60.50 86 PHE A C 1
ATOM 702 O O . PHE A 1 86 ? 7.503 -19.363 -6.753 1.00 60.50 86 PHE A O 1
ATOM 709 N N . ASN A 1 87 ? 7.125 -17.150 -6.748 1.00 61.34 87 ASN A N 1
ATOM 710 C CA . ASN A 1 87 ? 5.791 -17.215 -7.358 1.00 61.34 87 ASN A CA 1
ATOM 711 C C . ASN A 1 87 ? 5.822 -17.178 -8.897 1.00 61.34 87 ASN A C 1
ATOM 713 O O . ASN A 1 87 ? 4.768 -17.250 -9.524 1.00 61.34 87 ASN A O 1
ATOM 717 N N . TYR A 1 88 ? 6.997 -17.049 -9.529 1.00 57.06 88 TYR A N 1
ATOM 718 C CA . TYR A 1 88 ? 7.069 -16.986 -10.987 1.00 57.06 88 TYR A CA 1
ATOM 719 C C . TYR A 1 88 ? 6.889 -18.391 -11.590 1.00 57.06 88 TYR A C 1
ATOM 721 O O . TYR A 1 88 ? 7.679 -19.296 -11.289 1.00 57.06 88 TYR A O 1
ATOM 729 N N . PRO A 1 89 ? 5.870 -18.621 -12.441 1.00 59.81 89 PRO A N 1
ATOM 730 C CA . PRO A 1 89 ? 5.625 -19.936 -13.010 1.00 59.81 89 PRO A CA 1
ATOM 731 C 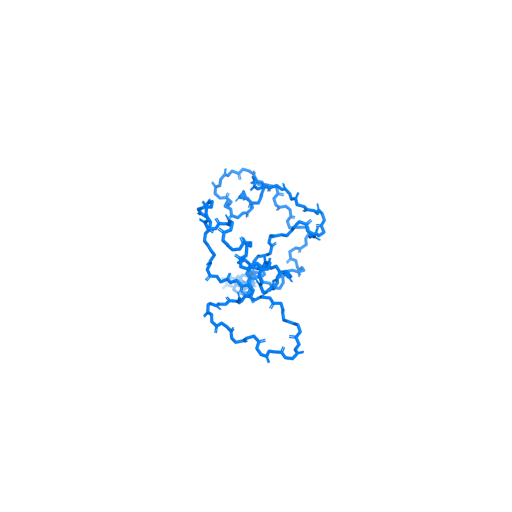C . PRO A 1 89 ? 6.783 -20.327 -13.927 1.00 59.81 89 PRO A C 1
ATOM 733 O O . PRO A 1 89 ? 6.997 -19.760 -14.997 1.00 59.81 89 PRO A O 1
ATOM 736 N N . HIS A 1 90 ? 7.538 -21.337 -13.507 1.00 63.84 90 HIS A N 1
ATOM 737 C CA . HIS A 1 90 ? 8.580 -21.915 -14.336 1.00 63.84 90 HIS A CA 1
ATOM 738 C C . HIS A 1 90 ? 7.907 -22.748 -15.429 1.00 63.84 90 HIS A C 1
ATOM 740 O O . HIS A 1 90 ? 7.241 -23.747 -15.146 1.00 63.84 90 HIS A O 1
ATOM 746 N N . GLN A 1 91 ? 8.092 -22.360 -16.692 1.00 63.69 91 GLN A N 1
ATOM 747 C CA . GLN A 1 91 ? 7.747 -23.209 -17.831 1.00 63.69 91 GLN A CA 1
ATOM 748 C C . GLN A 1 91 ? 8.571 -24.501 -17.717 1.00 63.69 91 GLN A C 1
ATOM 750 O O . GLN A 1 91 ? 9.765 -24.524 -18.024 1.00 63.69 91 GLN A O 1
ATOM 755 N N . ARG A 1 92 ? 7.963 -25.591 -17.231 1.00 57.25 92 ARG A N 1
ATOM 756 C CA . ARG A 1 92 ? 8.624 -26.901 -17.217 1.00 57.25 92 ARG A CA 1
ATOM 757 C C . ARG A 1 92 ? 8.898 -27.287 -18.666 1.00 57.25 92 ARG A C 1
ATOM 759 O O . ARG A 1 92 ? 7.959 -27.514 -19.429 1.00 57.25 92 ARG A O 1
ATOM 766 N N . LYS A 1 93 ? 10.178 -27.372 -19.043 1.00 60.34 93 LYS A N 1
ATOM 767 C CA . LYS A 1 93 ? 10.587 -27.902 -20.350 1.00 60.34 93 LYS A CA 1
ATOM 768 C C . LYS A 1 93 ? 9.910 -29.262 -20.548 1.00 60.34 93 LYS A C 1
ATOM 770 O O . LYS A 1 93 ? 10.070 -30.164 -19.724 1.00 60.34 93 LYS A O 1
ATOM 775 N N . LYS A 1 94 ? 9.105 -29.393 -21.606 1.00 58.38 94 LYS A N 1
ATOM 776 C CA . LYS A 1 94 ? 8.422 -30.648 -21.933 1.00 58.38 94 LYS A CA 1
ATOM 777 C C . LYS A 1 94 ? 9.482 -31.662 -22.359 1.00 58.38 94 LYS A C 1
ATOM 779 O O . LYS A 1 94 ? 10.131 -31.485 -23.382 1.00 58.38 94 LYS A O 1
ATOM 784 N N . TRP A 1 95 ? 9.636 -32.721 -21.572 1.00 56.00 95 TRP A N 1
ATOM 785 C CA . TRP A 1 95 ? 10.596 -33.813 -21.770 1.00 56.00 95 TRP A CA 1
ATOM 786 C C . TRP A 1 95 ? 10.557 -34.465 -23.166 1.00 56.00 95 TRP A C 1
ATOM 788 O O . TRP A 1 95 ? 11.578 -34.953 -23.638 1.00 56.00 95 TRP A O 1
ATOM 798 N N . TRP A 1 96 ? 9.424 -34.387 -23.868 1.00 59.94 96 TRP A N 1
ATOM 799 C CA . TRP A 1 96 ? 9.268 -34.841 -25.254 1.00 59.94 96 TRP A CA 1
ATOM 800 C C . TRP A 1 96 ? 10.104 -34.062 -26.284 1.00 59.94 96 TRP A C 1
ATOM 802 O O . TRP A 1 96 ? 10.353 -34.573 -27.364 1.00 59.94 96 TRP A O 1
ATOM 812 N N . GLN A 1 97 ? 10.581 -32.851 -25.971 1.00 58.00 97 GLN A N 1
ATOM 813 C CA . GLN A 1 97 ? 11.455 -32.083 -26.874 1.00 58.00 97 GLN A CA 1
ATOM 814 C C . GLN A 1 97 ? 12.896 -32.629 -26.943 1.00 58.00 97 GLN A C 1
ATOM 816 O O . GLN A 1 97 ? 13.668 -32.176 -27.782 1.00 58.00 97 GLN A O 1
ATOM 821 N N . PHE A 1 98 ? 13.266 -33.584 -26.079 1.00 59.00 98 PHE A N 1
ATOM 822 C CA . PHE A 1 98 ? 14.585 -34.237 -26.081 1.00 59.00 98 PHE A CA 1
ATOM 823 C C . PHE A 1 98 ? 14.591 -35.628 -26.730 1.00 59.00 98 PHE A C 1
ATOM 825 O O . PHE A 1 98 ? 15.662 -36.141 -27.040 1.00 59.00 98 PHE A O 1
ATOM 832 N N . PHE A 1 99 ? 13.421 -36.217 -26.979 1.00 58.41 99 PHE A N 1
ATOM 833 C CA . PHE A 1 99 ? 13.277 -37.457 -27.739 1.00 58.41 99 PHE A CA 1
ATOM 834 C C . PHE A 1 99 ? 12.602 -37.115 -29.064 1.00 58.41 99 PHE A C 1
ATOM 836 O O . PHE A 1 99 ? 11.421 -37.379 -29.260 1.00 58.41 99 PHE A O 1
ATOM 843 N N . GLY A 1 100 ? 13.350 -36.431 -29.932 1.00 50.06 100 GLY A N 1
ATOM 844 C CA . GLY A 1 100 ? 12.954 -36.270 -31.325 1.00 50.06 100 GLY A CA 1
ATOM 845 C C . GLY A 1 100 ? 12.825 -37.644 -31.976 1.00 50.06 100 GLY A C 1
ATOM 846 O O . GLY A 1 100 ? 13.682 -38.504 -31.767 1.00 50.06 100 GLY A O 1
ATOM 847 N N . ASP A 1 101 ? 11.728 -37.817 -32.707 1.00 60.03 101 ASP A N 1
ATOM 848 C CA . ASP A 1 101 ? 11.316 -39.019 -33.422 1.00 60.03 101 ASP A CA 1
ATOM 849 C C . ASP A 1 101 ? 12.500 -39.757 -34.063 1.00 60.03 101 ASP A C 1
ATOM 851 O O . ASP A 1 101 ? 13.125 -39.289 -35.018 1.00 60.03 101 ASP A O 1
ATOM 855 N N . SER A 1 102 ? 12.802 -40.939 -33.530 1.00 52.34 102 SER A N 1
ATOM 856 C CA . SER A 1 102 ? 13.580 -41.951 -34.232 1.00 52.34 102 SER A CA 1
ATOM 857 C C . SER A 1 102 ? 12.748 -42.444 -35.419 1.00 52.34 102 SER A C 1
ATOM 859 O O . SER A 1 102 ? 11.878 -43.299 -35.244 1.00 52.34 102 SER A O 1
ATOM 861 N N . ASN A 1 103 ? 12.985 -41.847 -36.587 1.00 47.59 103 ASN A N 1
ATOM 862 C CA . ASN A 1 103 ? 12.639 -42.423 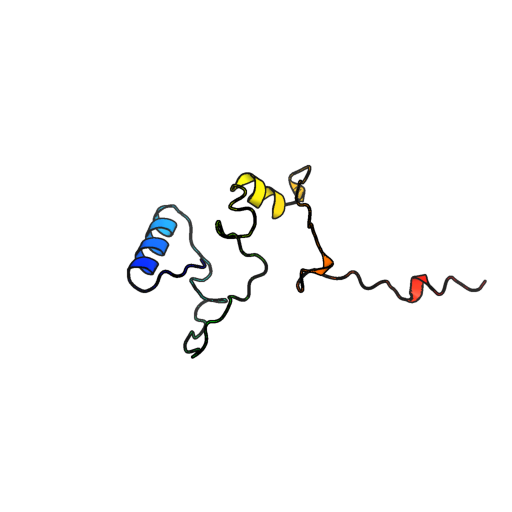-37.888 1.00 47.59 103 ASN A CA 1
ATOM 863 C C . ASN A 1 103 ? 13.582 -43.584 -38.221 1.00 47.59 103 ASN A C 1
ATOM 865 O O . ASN A 1 103 ? 14.796 -43.444 -37.943 1.00 47.59 103 ASN A O 1
#

Foldseek 3Di:
DEDPDDDPRQVVVQVVCVVVVHHDQDYNELHPPPDPPDPDDDDHDDPDDQDQPPVVGHPDPVLVVCVVPVVPDDHDPPPVDLPPDPPRDDPPDDPVVVPDDDD

Sequence (103 aa):
MWTYREGSLLEDAVRFCTENGVTFFAVNESYPGENNESEYPRKLNVDVFIDDRNIGGFLGWESVWQMLHPEGGDFHHQLKNSEAHFNYPHQRKKWWQFFGDSN

Secondary structure (DSSP, 8-state):
---S--HHHHHHHHHHHHHTT---S-SSSSSTT-----SS------S----TTSTT----HHHHHHHH-GGGS------S-GGG-TTS------GGGGS----

pLDDT: mean 79.89, std 16.68, range [47.59, 98.56]